Protein AF-A0A4Q3DM24-F1 (afdb_monomer)

pLDDT: mean 94.69, std 6.25, range [63.38, 98.0]

Foldseek 3Di:
DAAEEEAEFEDDPVGVVVVLVVQVVSVVVVHHYDYDYDPVCPVVND

Mean predicted aligned error: 2.72 Å

Secondary structure (DSSP, 8-state):
-PPEEEEE--S-HHHHHHHHHHHHHHHHTT-EEEEE--GGGHHHH-

Nearest PDB structures (foldseek):
  3ia7-assembly3_B  TM=8.426E-01  e=4.172E-02  Micromonospora echinospora
  8ie4-assembly4_D  TM=8.618E-01  e=3.352E-01  Gentiana crassicaulis
  2zxp-assembly1_A  TM=7.914E-01  e=1.092E+00  Thermus thermophilus HB8
  7yos-assembly1_B  TM=6.602E-01  e=5.396E+00  Methanocaldococcus jannaschii DSM 2661
  3c6q-assembly3_C  TM=4.602E-01  e=5.396E+00  Thermotoga maritima

Radius of gyration: 10.6 Å; Cα contacts (8 Å, |Δi|>4): 52; chains: 1; bounding box: 30×15×24 Å

Solvent-accessible surface area (backbone atoms only — not comparable to full-atom values): 2925 Å² total; per-residue (Å²): 134,65,60,77,46,80,45,78,51,82,77,53,72,81,60,44,51,59,53,51,56,47,46,54,53,42,41,76,72,57,36,44,67,46,82,47,61,58,78,93,45,47,91,78,77,111

Structure (mmCIF, N/CA/C/O backbone):
data_AF-A0A4Q3DM24-F1
#
_entry.id   AF-A0A4Q3DM24-F1
#
loop_
_atom_site.group_PDB
_atom_site.id
_atom_site.type_symbol
_atom_site.label_atom_id
_atom_site.label_alt_id
_atom_site.label_comp_id
_atom_site.label_asym_id
_atom_site.label_entity_id
_atom_site.label_seq_id
_atom_site.pdbx_PDB_ins_code
_atom_site.Cartn_x
_atom_site.Cartn_y
_atom_site.Cartn_z
_atom_site.occupancy
_atom_site.B_iso_or_equiv
_atom_site.auth_seq_id
_atom_site.auth_comp_id
_atom_site.auth_asym_id
_atom_site.auth_atom_id
_atom_site.pdbx_PDB_model_num
ATOM 1 N N . MET A 1 1 ? -17.212 2.930 12.302 1.00 63.38 1 MET A 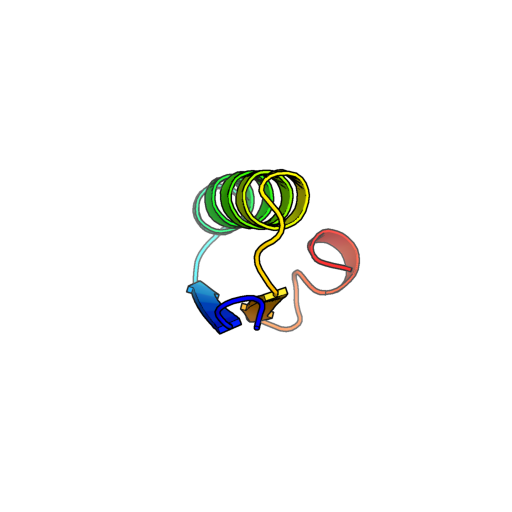N 1
ATOM 2 C CA . MET A 1 1 ? -16.834 2.839 10.874 1.00 63.38 1 MET A CA 1
ATOM 3 C C . MET A 1 1 ? -15.381 3.271 10.750 1.00 63.38 1 MET A C 1
ATOM 5 O O . MET A 1 1 ? -15.088 4.404 11.105 1.00 63.38 1 MET A O 1
ATOM 9 N N . SER A 1 2 ? -14.475 2.382 10.337 1.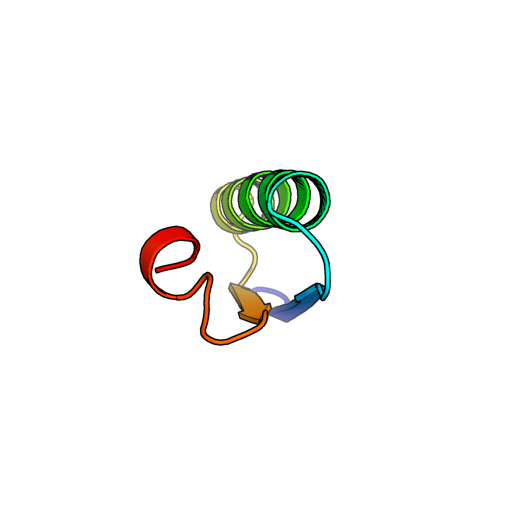00 77.56 2 SER A N 1
ATOM 10 C CA . SER A 1 2 ? -13.090 2.768 10.027 1.00 77.56 2 SER A CA 1
ATOM 11 C C . SER A 1 2 ? -13.076 3.500 8.682 1.00 77.56 2 SER A C 1
ATOM 13 O O . SER A 1 2 ? -13.657 3.002 7.717 1.00 77.56 2 SER A O 1
ATOM 15 N N . GLN A 1 3 ? -12.486 4.699 8.619 1.00 92.88 3 GLN A N 1
ATOM 16 C CA . GLN A 1 3 ? -12.349 5.428 7.355 1.00 92.88 3 GLN A CA 1
ATOM 17 C C . GLN A 1 3 ? -11.412 4.666 6.413 1.00 92.88 3 GLN A C 1
ATOM 19 O O . GLN A 1 3 ? -10.402 4.105 6.848 1.00 92.88 3 GLN A O 1
ATOM 24 N N . ARG A 1 4 ? -11.760 4.651 5.122 1.00 96.94 4 ARG A N 1
ATOM 25 C CA . ARG A 1 4 ? -10.982 3.974 4.084 1.00 96.94 4 ARG A CA 1
ATOM 26 C C . ARG A 1 4 ? -10.077 4.971 3.366 1.00 96.94 4 ARG A C 1
ATOM 28 O O . ARG A 1 4 ? -10.556 5.990 2.881 1.00 96.94 4 ARG A O 1
ATOM 35 N N . ILE A 1 5 ? -8.790 4.657 3.294 1.00 97.69 5 ILE A N 1
ATOM 36 C CA . ILE A 1 5 ? -7.746 5.486 2.691 1.00 97.69 5 ILE A CA 1
ATOM 37 C C . ILE A 1 5 ? -7.119 4.701 1.539 1.00 97.69 5 ILE A C 1
ATOM 39 O O . ILE A 1 5 ? -6.695 3.560 1.718 1.00 97.69 5 ILE A O 1
ATOM 43 N N . ALA A 1 6 ? -7.058 5.314 0.360 1.00 97.69 6 ALA A N 1
ATOM 44 C CA . ALA A 1 6 ? -6.329 4.787 -0.785 1.00 97.69 6 ALA A CA 1
ATOM 45 C C . ALA A 1 6 ? -5.052 5.610 -0.991 1.00 97.69 6 ALA A C 1
ATOM 47 O O . ALA A 1 6 ? -5.106 6.837 -1.049 1.00 97.69 6 ALA A O 1
ATOM 48 N N . LEU A 1 7 ? -3.916 4.930 -1.094 1.00 97.12 7 LEU A N 1
ATOM 49 C CA . LEU A 1 7 ? -2.613 5.498 -1.414 1.00 97.12 7 LEU A CA 1
ATOM 50 C C . LEU A 1 7 ? -2.196 4.965 -2.786 1.00 97.12 7 LEU A C 1
ATOM 52 O O . LEU A 1 7 ? -2.232 3.758 -3.007 1.00 97.12 7 LEU A O 1
ATOM 56 N N . ALA A 1 8 ? -1.802 5.848 -3.697 1.00 97.06 8 ALA A N 1
ATOM 57 C CA . ALA A 1 8 ? -1.288 5.476 -5.010 1.00 97.06 8 ALA A CA 1
ATOM 58 C C . ALA A 1 8 ? 0.079 6.129 -5.205 1.00 97.06 8 ALA A C 1
ATOM 60 O O . ALA A 1 8 ? 0.202 7.346 -5.065 1.00 97.06 8 ALA A O 1
ATOM 61 N N . VAL A 1 9 ? 1.095 5.323 -5.502 1.00 96.88 9 VAL A N 1
ATOM 62 C CA . VAL A 1 9 ? 2.471 5.790 -5.688 1.00 96.88 9 VAL A CA 1
ATOM 63 C C . VAL A 1 9 ? 3.094 5.126 -6.910 1.00 96.88 9 VAL A C 1
ATOM 65 O O . VAL A 1 9 ? 3.021 3.912 -7.090 1.00 96.88 9 VAL A O 1
ATOM 68 N N . ILE A 1 10 ? 3.713 5.938 -7.758 1.00 95.44 10 ILE A N 1
ATOM 69 C CA . ILE A 1 10 ? 4.475 5.506 -8.930 1.00 95.44 10 ILE A CA 1
ATOM 70 C C . ILE A 1 10 ? 5.841 6.167 -8.811 1.00 95.44 10 ILE A C 1
ATOM 72 O O . ILE A 1 10 ? 5.915 7.372 -8.577 1.00 95.44 10 ILE A O 1
ATOM 76 N N . GLY A 1 11 ? 6.910 5.392 -8.954 1.00 94.12 11 GLY A N 1
ATOM 77 C CA . GLY A 1 11 ? 8.265 5.906 -8.829 1.00 94.12 11 GLY A CA 1
ATOM 78 C C . GLY A 1 11 ? 9.275 4.800 -8.571 1.00 94.12 11 GLY A C 1
ATOM 79 O O . GLY A 1 11 ? 9.040 3.631 -8.870 1.00 94.12 11 GLY A O 1
ATOM 80 N N . THR A 1 12 ? 10.413 5.191 -8.019 1.00 96.56 12 THR A N 1
ATOM 81 C CA . THR A 1 12 ? 11.481 4.282 -7.608 1.00 96.56 12 THR A CA 1
ATOM 82 C C . THR A 1 12 ? 11.209 3.705 -6.219 1.00 96.56 12 THR A C 1
ATOM 84 O O . THR A 1 12 ? 10.291 4.121 -5.513 1.00 96.56 12 THR A O 1
ATOM 87 N N . HIS A 1 13 ? 12.064 2.787 -5.763 1.00 95.50 13 HIS A N 1
ATOM 88 C CA . HIS A 1 13 ? 11.984 2.255 -4.401 1.00 95.50 13 HIS A CA 1
ATOM 89 C C . HIS A 1 13 ? 12.013 3.359 -3.324 1.00 95.50 13 HIS A C 1
ATOM 91 O O . HIS A 1 13 ? 11.342 3.237 -2.298 1.00 95.50 13 HIS A O 1
ATOM 97 N N . GLY A 1 14 ? 12.755 4.449 -3.561 1.00 96.81 14 GLY A N 1
ATOM 98 C CA . GLY A 1 14 ? 12.813 5.596 -2.649 1.00 96.81 14 GLY A CA 1
ATOM 99 C C . GLY A 1 14 ? 11.488 6.353 -2.540 1.00 96.81 14 GLY A C 1
ATOM 100 O O . GLY A 1 14 ? 11.194 6.902 -1.483 1.00 96.81 14 GLY A O 1
ATOM 101 N N . ASP A 1 15 ? 10.669 6.323 -3.592 1.00 96.81 15 ASP A N 1
ATOM 102 C CA . ASP A 1 15 ? 9.332 6.916 -3.606 1.00 96.81 15 ASP A CA 1
ATOM 103 C C . ASP A 1 15 ? 8.302 5.979 -2.962 1.00 96.81 15 ASP A C 1
ATOM 105 O O . ASP A 1 15 ? 7.442 6.431 -2.213 1.00 96.81 15 ASP A O 1
ATOM 109 N N . VAL A 1 16 ? 8.395 4.664 -3.197 1.00 97.12 16 VAL A N 1
ATOM 110 C CA . VAL A 1 16 ? 7.430 3.671 -2.682 1.00 97.12 16 VAL A CA 1
ATOM 111 C C . VAL A 1 16 ? 7.590 3.433 -1.176 1.00 97.12 16 VAL A C 1
ATOM 113 O O . VAL A 1 16 ? 6.599 3.360 -0.444 1.00 97.12 16 VAL A O 1
ATOM 116 N N . GLN A 1 17 ? 8.825 3.342 -0.676 1.00 97.25 17 GLN A N 1
ATOM 117 C CA . GLN A 1 17 ? 9.111 2.992 0.722 1.00 97.25 17 GLN A CA 1
ATOM 118 C C . GLN A 1 17 ? 8.453 3.927 1.763 1.00 97.25 17 GLN A C 1
ATOM 120 O O . GLN A 1 17 ? 7.857 3.412 2.717 1.00 97.25 17 GLN A O 1
ATOM 125 N N . PRO A 1 18 ? 8.479 5.266 1.619 1.00 97.69 18 PRO A N 1
ATOM 126 C CA . PRO A 1 18 ? 7.781 6.166 2.538 1.00 97.69 18 PRO A CA 1
ATOM 127 C C . PRO A 1 18 ? 6.265 5.932 2.588 1.00 97.69 18 PRO A C 1
ATOM 129 O O . PRO A 1 18 ? 5.657 6.042 3.655 1.00 97.69 18 PRO A O 1
ATOM 132 N N . PHE A 1 19 ? 5.646 5.566 1.461 1.00 97.69 19 PHE A N 1
ATOM 133 C CA . PHE A 1 19 ? 4.207 5.300 1.391 1.00 97.69 19 PHE A CA 1
ATOM 134 C C . PHE A 1 19 ? 3.837 3.965 2.038 1.00 97.69 19 PHE A C 1
ATOM 136 O O . PHE A 1 19 ? 2.790 3.881 2.680 1.00 97.69 19 PHE A O 1
ATOM 143 N N . VAL A 1 20 ? 4.712 2.958 1.967 1.00 96.81 20 VAL A N 1
ATOM 144 C CA . VAL A 1 20 ? 4.569 1.720 2.752 1.00 96.81 20 VAL A CA 1
ATOM 145 C C . VAL A 1 20 ? 4.615 2.027 4.250 1.00 96.81 20 VAL A C 1
ATOM 147 O O . VAL A 1 20 ? 3.725 1.618 4.998 1.00 96.81 20 VAL A O 1
ATOM 150 N N . ALA A 1 21 ? 5.597 2.815 4.703 1.00 97.69 21 ALA A N 1
ATOM 151 C CA . ALA A 1 21 ? 5.706 3.204 6.111 1.00 97.69 21 ALA A CA 1
ATOM 152 C C . ALA A 1 21 ? 4.468 3.983 6.603 1.00 97.69 21 ALA A C 1
ATOM 154 O O . ALA A 1 21 ? 3.967 3.749 7.713 1.00 97.69 21 ALA A O 1
ATOM 155 N N . LEU A 1 22 ? 3.936 4.876 5.762 1.00 97.88 22 LEU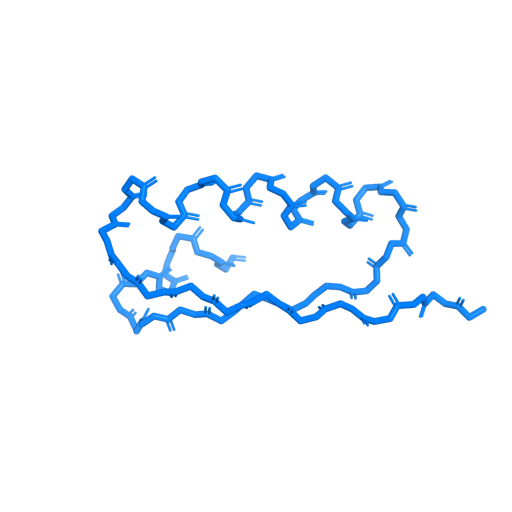 A N 1
ATOM 156 C CA . LEU A 1 22 ? 2.689 5.593 6.023 1.00 97.88 22 LEU A CA 1
ATOM 157 C C . LEU A 1 22 ? 1.494 4.635 6.107 1.00 97.88 22 LEU A C 1
ATOM 159 O O . LEU A 1 22 ? 0.725 4.719 7.066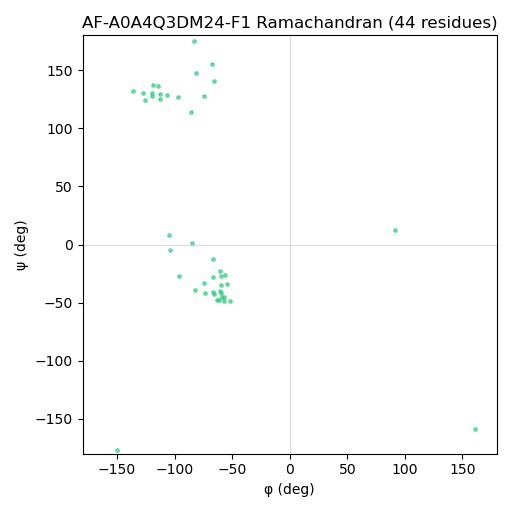 1.00 97.88 22 LEU A O 1
ATOM 163 N N . ALA A 1 23 ? 1.356 3.711 5.151 1.00 97.12 23 ALA A N 1
ATOM 164 C CA . ALA A 1 23 ? 0.265 2.739 5.106 1.00 97.12 23 ALA A CA 1
ATOM 165 C C . ALA A 1 23 ? 0.214 1.893 6.386 1.00 97.12 23 ALA A C 1
ATOM 167 O O . ALA A 1 23 ? -0.829 1.822 7.037 1.00 97.12 23 ALA A O 1
ATOM 168 N N . VAL A 1 24 ? 1.359 1.350 6.811 1.00 97.06 24 VAL A N 1
ATOM 169 C CA . VAL A 1 24 ? 1.490 0.577 8.058 1.00 97.06 24 VAL A CA 1
ATOM 170 C C . VAL A 1 24 ? 1.106 1.418 9.277 1.00 97.06 24 VAL A C 1
ATOM 172 O O . VAL A 1 24 ? 0.420 0.948 10.185 1.00 97.06 24 VAL A O 1
ATOM 175 N N . THR A 1 25 ? 1.525 2.682 9.318 1.00 98.00 25 THR A N 1
ATOM 176 C CA . THR A 1 25 ? 1.207 3.580 10.438 1.00 98.00 25 THR A CA 1
ATOM 177 C C . THR A 1 25 ? -0.287 3.897 10.509 1.00 98.00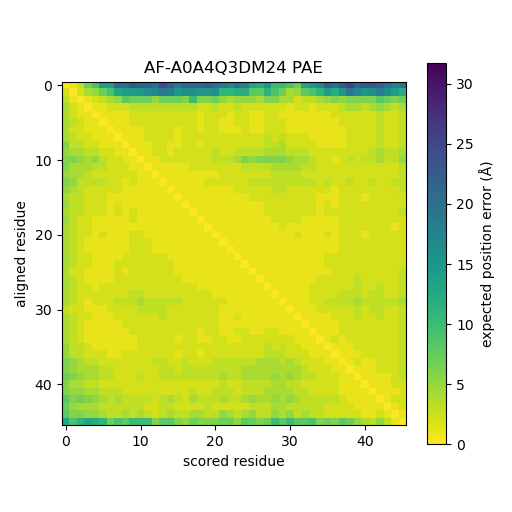 25 THR A C 1
ATOM 179 O O . THR A 1 25 ? -0.864 3.907 11.596 1.00 98.00 25 THR A O 1
ATOM 182 N N . LEU A 1 26 ? -0.937 4.124 9.366 1.00 97.00 26 LEU A N 1
ATOM 183 C CA . LEU A 1 26 ? -2.381 4.348 9.284 1.00 97.00 26 LEU A CA 1
ATOM 184 C C . LEU A 1 26 ? -3.166 3.094 9.694 1.00 97.00 26 LEU A C 1
ATOM 186 O O . LEU A 1 26 ? -4.105 3.191 10.484 1.00 97.00 26 LEU A O 1
ATOM 190 N N . GLN A 1 27 ? -2.737 1.910 9.258 1.00 96.06 27 GLN A N 1
ATOM 191 C CA . GLN A 1 27 ? -3.326 0.644 9.707 1.00 96.06 27 GLN A CA 1
ATOM 192 C C . GLN A 1 27 ? -3.222 0.480 11.231 1.00 96.06 27 GLN A C 1
ATOM 194 O O . GLN A 1 27 ? -4.224 0.195 11.885 1.00 96.06 27 GLN A O 1
ATOM 199 N N . LYS A 1 28 ? -2.055 0.766 11.832 1.00 97.31 28 LYS A N 1
ATOM 200 C CA . LYS A 1 28 ? -1.861 0.747 13.300 1.00 97.31 28 LYS A CA 1
ATOM 201 C C . LYS A 1 28 ? -2.771 1.723 14.052 1.00 97.31 28 LYS A C 1
ATOM 203 O O . LYS A 1 28 ? -3.090 1.485 15.211 1.00 97.31 28 LYS A O 1
ATOM 208 N N . ARG A 1 29 ? -3.194 2.817 13.410 1.00 96.62 29 ARG A N 1
ATOM 209 C CA . ARG A 1 29 ? -4.147 3.796 13.965 1.00 96.62 29 ARG A CA 1
ATOM 210 C C . ARG A 1 29 ? -5.617 3.407 13.751 1.00 96.62 29 ARG A C 1
ATOM 212 O O . ARG A 1 29 ? -6.498 4.154 14.164 1.00 96.62 29 ARG A O 1
ATOM 219 N N . GLY A 1 30 ? -5.887 2.256 13.133 1.00 96.88 30 GLY A N 1
ATOM 220 C CA . GLY A 1 30 ? -7.235 1.719 12.940 1.00 96.88 30 GLY A CA 1
ATOM 221 C C . GLY A 1 30 ? -7.915 2.132 11.634 1.00 96.88 30 GLY A C 1
ATOM 222 O O . GLY A 1 30 ? -9.123 1.928 11.498 1.00 96.88 30 GLY A O 1
ATOM 223 N N . PHE A 1 31 ? -7.181 2.704 10.673 1.00 97.50 31 PHE A N 1
ATOM 224 C CA . PHE A 1 31 ? -7.705 3.013 9.338 1.00 97.50 31 PHE A CA 1
ATOM 225 C C . PHE A 1 31 ? -7.688 1.779 8.425 1.00 97.50 31 PHE A C 1
ATOM 227 O O . PHE A 1 31 ? -6.791 0.940 8.507 1.00 97.50 31 PHE A O 1
ATOM 234 N N . SER A 1 32 ? -8.653 1.690 7.509 1.00 97.31 32 SER A N 1
ATOM 235 C CA . SER A 1 32 ? -8.640 0.708 6.422 1.00 97.31 32 SER A CA 1
ATOM 236 C C . SER A 1 32 ? -7.836 1.286 5.259 1.00 97.31 32 SER A C 1
ATOM 238 O O . SER A 1 32 ? -8.244 2.288 4.679 1.00 97.31 32 SER A O 1
ATOM 240 N N . VAL A 1 33 ? -6.686 0.698 4.929 1.00 97.06 33 VAL A N 1
ATOM 241 C CA . VAL A 1 33 ? -5.750 1.267 3.943 1.00 97.06 33 VAL A CA 1
ATOM 242 C C . VAL A 1 33 ? -5.555 0.319 2.769 1.00 97.06 33 VAL A C 1
ATOM 244 O O . VAL A 1 33 ? -5.377 -0.879 2.971 1.00 97.06 33 VAL A O 1
ATOM 247 N N . VAL A 1 34 ? -5.544 0.870 1.557 1.00 96.81 34 VAL A N 1
ATOM 248 C CA . VAL A 1 34 ? -5.091 0.201 0.330 1.00 96.81 34 VAL A CA 1
ATOM 249 C C . VAL A 1 34 ? -3.926 1.003 -0.242 1.00 96.81 34 VAL A C 1
ATOM 251 O O . VAL A 1 34 ? -4.050 2.216 -0.392 1.00 96.81 34 VAL A O 1
ATOM 254 N N . LEU A 1 35 ? -2.818 0.336 -0.562 1.00 96.81 35 LEU A N 1
ATOM 255 C CA . LEU A 1 35 ? -1.670 0.923 -1.253 1.00 96.81 35 LEU A CA 1
ATOM 256 C C . LEU A 1 35 ? -1.551 0.290 -2.643 1.00 96.8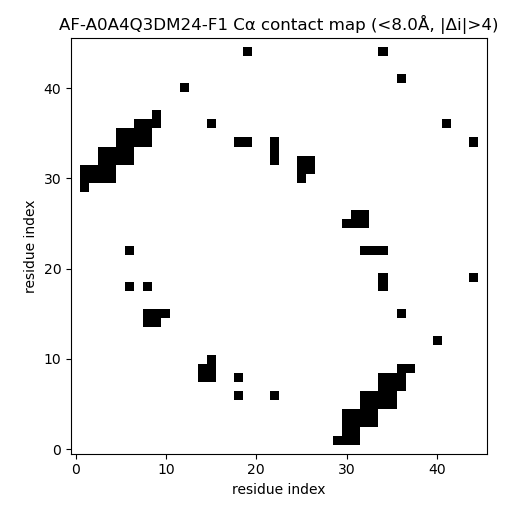1 35 LEU A C 1
ATOM 258 O O . LEU A 1 35 ? -1.493 -0.929 -2.756 1.00 96.81 35 LEU A O 1
ATOM 262 N N . GLY A 1 36 ? -1.535 1.118 -3.685 1.00 96.81 36 GLY A N 1
ATOM 263 C CA . GLY A 1 36 ? -1.316 0.711 -5.070 1.00 96.81 36 GLY A CA 1
ATOM 264 C C . GLY A 1 36 ? -0.012 1.283 -5.617 1.00 96.81 36 GLY A C 1
ATOM 265 O O . GLY A 1 36 ? 0.289 2.462 -5.419 1.00 96.81 36 GLY A O 1
ATOM 266 N N . THR A 1 37 ? 0.747 0.448 -6.320 1.00 96.81 37 THR A N 1
ATOM 267 C CA . THR A 1 37 ? 1.972 0.827 -7.034 1.00 96.81 37 THR A CA 1
ATOM 268 C C . THR A 1 37 ? 2.163 -0.066 -8.267 1.00 96.81 37 THR A C 1
ATOM 270 O O . THR A 1 37 ? 1.272 -0.855 -8.588 1.00 96.81 37 THR A O 1
ATOM 27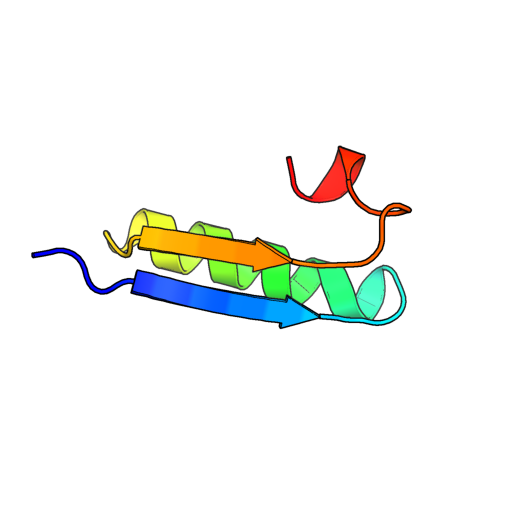3 N N . THR A 1 38 ? 3.262 0.089 -9.010 1.00 95.50 38 THR A N 1
ATOM 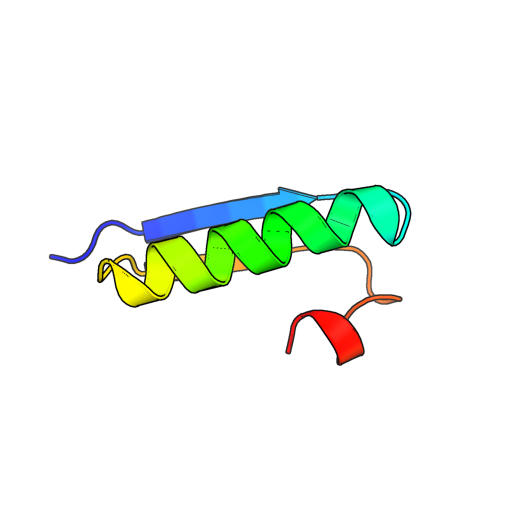274 C CA . THR A 1 38 ? 3.549 -0.754 -10.181 1.00 95.50 38 THR A CA 1
ATOM 275 C C . THR A 1 38 ? 3.833 -2.199 -9.759 1.00 95.50 38 THR A C 1
ATOM 277 O O . THR A 1 38 ? 4.251 -2.460 -8.630 1.00 95.50 38 THR A O 1
ATOM 280 N N . SER A 1 39 ? 3.617 -3.150 -10.673 1.00 95.31 39 SER A N 1
ATOM 281 C CA . SER A 1 39 ? 3.789 -4.592 -10.418 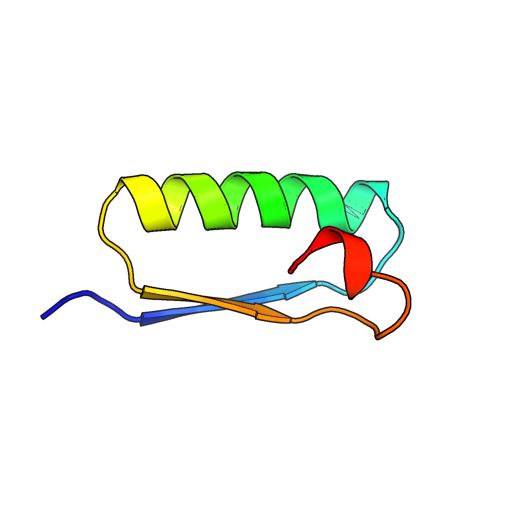1.00 95.31 39 SER A CA 1
ATOM 282 C C . SER A 1 39 ? 5.184 -4.968 -9.914 1.00 95.31 39 SER A C 1
ATOM 284 O O . SER A 1 39 ? 5.329 -5.937 -9.178 1.00 95.31 39 SER A O 1
ATOM 286 N N . ASP A 1 40 ? 6.204 -4.175 -10.248 1.00 94.50 40 ASP A N 1
ATOM 287 C CA . ASP A 1 40 ? 7.593 -4.400 -9.829 1.00 94.50 40 ASP A CA 1
ATOM 288 C C . ASP A 1 40 ? 7.773 -4.391 -8.300 1.00 94.50 40 ASP A C 1
ATOM 290 O O . ASP A 1 40 ? 8.728 -4.968 -7.781 1.00 94.50 40 ASP A O 1
ATOM 294 N N . PHE A 1 41 ? 6.853 -3.754 -7.570 1.00 95.69 41 PHE A N 1
ATOM 295 C CA . PHE A 1 41 ? 6.896 -3.626 -6.113 1.00 95.69 41 PHE A CA 1
ATOM 296 C C . PHE A 1 41 ? 5.901 -4.536 -5.385 1.00 95.69 41 PHE A C 1
ATOM 298 O O . PHE A 1 41 ? 5.779 -4.416 -4.168 1.00 95.69 41 PHE A O 1
ATOM 305 N N . GLU A 1 42 ? 5.214 -5.456 -6.072 1.00 92.44 42 GLU A N 1
ATOM 306 C CA . GLU A 1 42 ? 4.230 -6.362 -5.454 1.00 92.44 42 GLU A CA 1
ATOM 307 C C . GLU A 1 42 ? 4.822 -7.094 -4.238 1.00 92.44 42 GLU A C 1
ATOM 309 O O . GLU A 1 42 ? 4.275 -7.015 -3.141 1.00 92.44 42 GLU A O 1
ATOM 314 N N . GLY A 1 43 ? 6.013 -7.684 -4.379 1.00 92.56 43 GLY A N 1
ATOM 315 C CA . GLY A 1 43 ? 6.701 -8.372 -3.279 1.00 92.56 43 GLY A CA 1
ATOM 316 C C . GLY A 1 43 ? 7.168 -7.469 -2.127 1.00 92.56 43 GLY A C 1
ATOM 317 O O . GLY A 1 43 ? 7.554 -7.977 -1.080 1.00 92.56 43 GLY A O 1
ATOM 318 N N . PHE A 1 44 ? 7.155 -6.146 -2.305 1.00 92.88 44 PHE A N 1
ATOM 319 C CA . PHE A 1 44 ? 7.517 -5.174 -1.270 1.00 92.88 44 PHE A CA 1
ATOM 320 C C . PHE A 1 44 ? 6.295 -4.614 -0.524 1.00 92.88 44 PHE A C 1
ATOM 322 O O . PHE A 1 44 ? 6.424 -4.205 0.629 1.00 92.88 44 PHE A O 1
ATOM 329 N N . VAL A 1 45 ? 5.121 -4.575 -1.168 1.00 89.25 45 VAL A N 1
ATOM 330 C CA . VAL A 1 45 ? 3.890 -3.977 -0.612 1.00 89.25 45 VAL A CA 1
ATOM 331 C C . VAL A 1 45 ? 2.856 -4.997 -0.114 1.00 89.25 45 VAL A C 1
ATOM 333 O O . VAL A 1 45 ? 1.829 -4.576 0.423 1.00 89.25 45 VAL A O 1
ATOM 336 N N . THR A 1 46 ? 3.111 -6.296 -0.305 1.00 77.81 46 THR A N 1
ATOM 337 C CA . THR A 1 46 ? 2.259 -7.414 0.150 1.00 77.81 46 THR A CA 1
ATOM 338 C C . THR A 1 46 ? 2.654 -7.871 1.550 1.00 77.81 46 THR A C 1
ATOM 340 O O . THR A 1 46 ? 1.735 -8.109 2.367 1.00 77.81 46 THR A O 1
#

Sequence (46 aa):
MSQRIALAVIGTHGDVQPFVALAVTLQKRGFSVVLGTTSDFEGFVT